Protein AF-A0A1H8W1G5-F1 (afdb_monomer_lite)

InterPro domains:
  IPR001584 Integrase, catalytic core [PF13683] (1-37)
  IPR012337 Ribonuclease H-like superfamily [SSF53098] (6-43)

Radius of gyration: 18.53 Å; chains: 1; bounding box: 32×46×44 Å

Secondary structure (DSSP, 8-state):
------S-HHHHHHHHHHHHHHHHHH--BGGGTTB-HHHHHHHS---GGGT-S-----TT-PPPPS-PPP-

Foldseek 3Di:
DDDDDDPDPVRVVVVVVVVVCCQQQPFQDVVLVRDHVVVSCVVPPPPVVVVPPPCPDDPDDDDDDPDDDDD

Structure (mmCIF, N/CA/C/O backbone):
data_AF-A0A1H8W1G5-F1
#
_entry.id   AF-A0A1H8W1G5-F1
#
loop_
_atom_site.group_PDB
_atom_site.id
_atom_site.type_symbol
_atom_site.label_atom_id
_atom_site.label_alt_id
_atom_site.label_comp_id
_atom_site.label_asym_id
_atom_site.label_entity_id
_atom_site.label_seq_id
_atom_site.pdbx_PDB_ins_code
_atom_site.Cartn_x
_atom_site.Cartn_y
_atom_site.Cartn_z
_atom_site.occupancy
_atom_site.B_iso_or_equiv
_atom_site.auth_seq_id
_atom_site.auth_comp_id
_atom_site.auth_asym_id
_atom_site.auth_atom_id
_atom_site.pdbx_PDB_model_num
ATOM 1 N N . LEU A 1 1 ? 16.662 -3.132 5.267 1.00 51.22 1 LEU A N 1
ATOM 2 C CA . LEU A 1 1 ? 16.494 -2.292 4.062 1.00 51.22 1 LEU A CA 1
ATOM 3 C C . LEU A 1 1 ? 16.452 -3.236 2.867 1.00 51.22 1 LEU A C 1
ATOM 5 O O . LEU A 1 1 ? 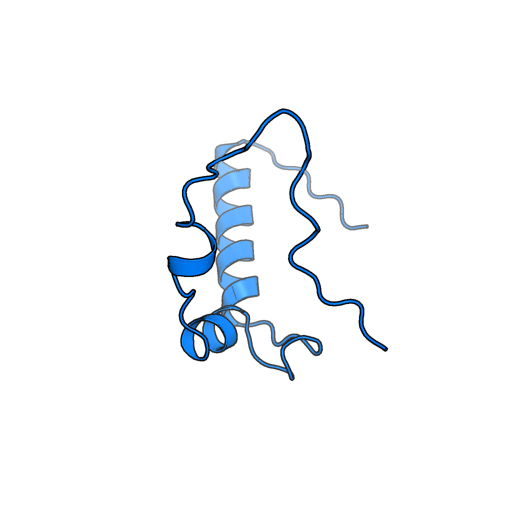17.454 -3.898 2.637 1.00 51.22 1 LEU A O 1
ATOM 9 N N . ASN A 1 2 ? 15.312 -3.361 2.182 1.00 72.31 2 ASN A N 1
ATOM 10 C CA . ASN A 1 2 ? 15.196 -4.205 0.987 1.00 72.31 2 ASN A CA 1
ATOM 11 C C . ASN A 1 2 ? 15.353 -3.314 -0.244 1.00 72.31 2 ASN A C 1
ATOM 13 O O . ASN A 1 2 ? 14.550 -2.407 -0.447 1.00 72.31 2 ASN A O 1
ATOM 17 N N . GLN A 1 3 ? 16.411 -3.537 -1.017 1.00 78.62 3 GLN A N 1
ATOM 18 C CA . GLN A 1 3 ? 16.628 -2.843 -2.283 1.00 78.62 3 GLN A CA 1
ATOM 19 C C . GLN A 1 3 ? 15.982 -3.670 -3.396 1.00 78.62 3 GLN A C 1
ATOM 21 O O . GLN A 1 3 ? 16.252 -4.865 -3.497 1.00 78.62 3 GLN A O 1
ATOM 26 N N . HIS A 1 4 ? 15.134 -3.042 -4.210 1.00 76.00 4 HIS A N 1
ATOM 27 C CA . HIS A 1 4 ? 14.559 -3.644 -5.412 1.00 76.00 4 HIS A CA 1
ATOM 28 C C . HIS A 1 4 ? 15.069 -2.896 -6.638 1.00 76.00 4 HIS A C 1
ATOM 30 O O . HIS A 1 4 ? 14.904 -1.681 -6.745 1.00 76.00 4 HIS A O 1
ATOM 36 N N . TRP A 1 5 ? 15.702 -3.634 -7.543 1.00 86.31 5 TRP A N 1
ATOM 37 C CA . TRP A 1 5 ? 16.115 -3.142 -8.850 1.00 86.31 5 TRP A CA 1
ATOM 38 C C . TRP A 1 5 ? 15.053 -3.540 -9.867 1.00 86.31 5 TRP A C 1
ATOM 40 O O . TRP A 1 5 ? 14.635 -4.695 -9.890 1.00 86.31 5 TRP A O 1
ATOM 50 N N . PHE A 1 6 ? 14.630 -2.589 -10.693 1.00 89.69 6 PHE A N 1
ATOM 51 C CA . PHE A 1 6 ? 13.676 -2.822 -11.774 1.00 89.69 6 PHE A CA 1
ATOM 52 C C . PHE A 1 6 ? 14.411 -2.767 -13.110 1.00 89.69 6 PHE A C 1
ATOM 54 O O . PHE A 1 6 ? 15.237 -1.873 -13.318 1.00 89.69 6 PHE A O 1
ATOM 61 N N . ALA A 1 7 ? 14.105 -3.686 -14.021 1.00 86.62 7 ALA A N 1
ATOM 62 C CA . ALA A 1 7 ? 14.674 -3.690 -15.364 1.00 86.62 7 ALA A CA 1
ATOM 63 C C . ALA A 1 7 ? 14.001 -2.645 -16.271 1.00 86.62 7 ALA A C 1
ATOM 65 O O . ALA A 1 7 ? 14.610 -2.179 -17.234 1.00 86.62 7 ALA A O 1
ATOM 66 N N . SER A 1 8 ? 12.759 -2.241 -15.967 1.00 93.75 8 SER A N 1
ATOM 67 C CA . SER A 1 8 ? 12.051 -1.172 -16.687 1.00 93.75 8 SER A CA 1
ATOM 68 C C . SER A 1 8 ? 11.000 -0.450 -15.833 1.00 93.75 8 SER A C 1
ATOM 70 O O . SER A 1 8 ? 10.566 -0.941 -14.793 1.00 93.75 8 SER A O 1
ATOM 72 N N 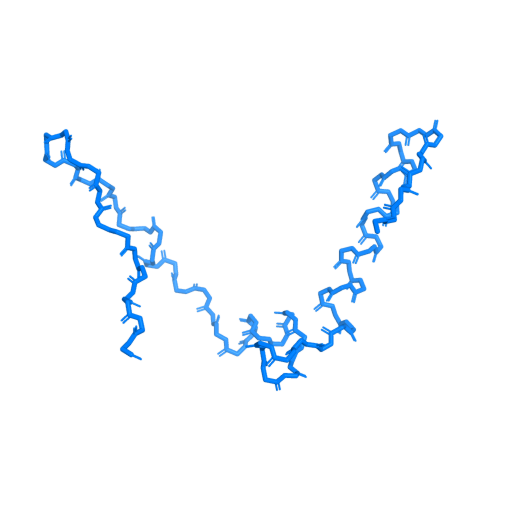. ILE A 1 9 ? 10.524 0.711 -16.303 1.00 94.56 9 ILE A N 1
ATOM 73 C CA . ILE A 1 9 ? 9.422 1.445 -15.651 1.00 94.56 9 ILE A CA 1
ATOM 74 C C . ILE A 1 9 ? 8.100 0.655 -15.733 1.00 94.56 9 ILE A C 1
ATOM 76 O O . ILE A 1 9 ? 7.269 0.764 -14.835 1.00 94.56 9 ILE A O 1
ATOM 80 N N . GLY A 1 10 ? 7.882 -0.116 -16.807 1.00 95.94 10 GLY A N 1
ATOM 81 C CA . GLY A 1 10 ? 6.685 -0.953 -16.963 1.00 95.94 10 GLY A CA 1
ATOM 82 C C . GLY A 1 10 ? 6.595 -2.000 -15.858 1.00 95.94 10 GLY A C 1
ATOM 83 O O . GLY A 1 10 ? 5.637 -1.999 -15.092 1.00 95.94 10 GLY A O 1
ATOM 84 N N . GLU A 1 11 ? 7.665 -2.777 -15.708 1.00 93.38 11 GLU A N 1
ATOM 85 C CA . GLU A 1 11 ? 7.817 -3.773 -14.643 1.00 93.38 11 GLU A CA 1
ATOM 86 C C . GLU A 1 11 ? 7.707 -3.143 -13.246 1.00 93.38 11 GLU A C 1
ATOM 88 O O . GLU A 1 11 ? 7.000 -3.659 -12.384 1.00 93.38 11 GLU A O 1
ATOM 93 N N . ALA A 1 12 ? 8.349 -1.99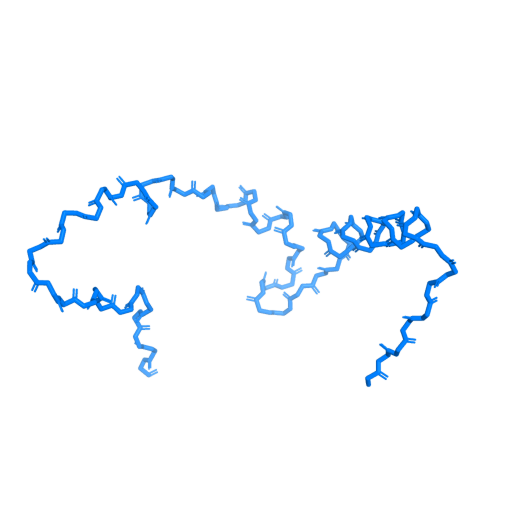0 -13.021 1.00 94.25 12 ALA A N 1
ATOM 94 C CA . ALA A 1 12 ? 8.255 -1.293 -11.740 1.00 94.25 12 ALA A CA 1
ATOM 95 C C . ALA A 1 12 ? 6.804 -0.962 -11.368 1.00 94.25 12 ALA A C 1
ATOM 97 O O . ALA A 1 12 ? 6.413 -1.098 -10.212 1.00 94.25 12 ALA A O 1
ATOM 98 N N . ARG A 1 13 ? 5.993 -0.543 -12.347 1.00 96.00 13 ARG A N 1
ATOM 99 C CA . ARG A 1 13 ? 4.579 -0.216 -12.132 1.00 96.00 13 ARG A CA 1
ATOM 100 C C . ARG A 1 13 ? 3.776 -1.437 -11.717 1.00 96.00 13 ARG A C 1
ATOM 102 O O . ARG A 1 13 ? 3.000 -1.331 -10.777 1.00 96.00 13 ARG A O 1
ATOM 109 N N . GLU A 1 14 ? 3.973 -2.555 -12.405 1.00 95.25 14 GLU A N 1
ATOM 110 C CA . GLU A 1 14 ? 3.269 -3.808 -12.124 1.00 95.25 14 GLU A CA 1
ATOM 111 C C . GLU A 1 14 ? 3.610 -4.317 -10.721 1.00 95.25 14 GLU A C 1
ATOM 113 O O . GLU A 1 14 ? 2.715 -4.536 -9.910 1.00 95.25 14 GLU A O 1
ATOM 118 N N . ILE A 1 15 ? 4.901 -4.383 -10.380 1.00 93.81 15 ILE A N 1
ATOM 119 C CA . ILE A 1 15 ? 5.345 -4.861 -9.063 1.00 93.81 15 ILE A CA 1
ATOM 120 C C . ILE A 1 15 ? 4.834 -3.953 -7.939 1.00 93.81 15 ILE A C 1
ATOM 122 O O . ILE A 1 15 ? 4.360 -4.439 -6.911 1.00 93.81 15 ILE A O 1
ATOM 126 N N . ILE A 1 16 ? 4.926 -2.630 -8.112 1.00 94.00 16 ILE A N 1
ATOM 127 C CA . ILE A 1 16 ? 4.438 -1.676 -7.106 1.00 94.00 16 ILE A CA 1
ATOM 128 C C . ILE A 1 16 ? 2.921 -1.790 -6.947 1.00 94.00 16 ILE A C 1
ATOM 130 O O . ILE A 1 16 ? 2.424 -1.691 -5.825 1.00 94.00 16 ILE A O 1
ATOM 134 N N . GLU A 1 17 ? 2.187 -1.993 -8.039 1.00 96.06 17 GLU A N 1
ATOM 135 C CA . GLU A 1 17 ? 0.736 -2.139 -8.000 1.00 96.06 17 GLU A CA 1
ATOM 136 C C . GLU A 1 17 ? 0.320 -3.399 -7.241 1.00 96.06 17 GLU A C 1
ATOM 138 O O . GLU A 1 17 ? -0.497 -3.315 -6.321 1.00 96.06 17 GLU A O 1
ATOM 143 N N . ASP A 1 18 ? 0.953 -4.532 -7.535 1.00 95.94 18 ASP A N 1
ATOM 144 C CA . ASP A 1 18 ? 0.725 -5.782 -6.810 1.00 95.94 18 ASP A CA 1
ATOM 145 C C . ASP A 1 18 ? 1.015 -5.616 -5.315 1.00 95.94 18 ASP A C 1
ATOM 147 O O . ASP A 1 18 ? 0.223 -6.022 -4.459 1.00 95.94 18 ASP A O 1
ATOM 151 N N . TRP A 1 19 ? 2.116 -4.940 -4.978 1.00 94.50 19 TRP A N 1
ATOM 152 C CA . TRP A 1 19 ? 2.464 -4.655 -3.587 1.00 94.50 19 TRP A CA 1
ATOM 153 C C . TRP A 1 19 ? 1.446 -3.747 -2.911 1.00 94.50 19 TRP A C 1
ATOM 155 O O . TRP A 1 19 ? 1.104 -3.974 -1.748 1.00 94.50 19 TRP A O 1
ATOM 165 N N . ARG A 1 20 ? 0.947 -2.731 -3.621 1.00 96.25 20 ARG A N 1
ATOM 166 C CA . ARG A 1 20 ? -0.085 -1.824 -3.116 1.00 96.25 20 ARG A CA 1
ATOM 167 C C . ARG A 1 20 ? -1.357 -2.596 -2.787 1.00 96.25 20 ARG A C 1
ATOM 169 O O . ARG A 1 20 ? -1.926 -2.387 -1.717 1.00 96.25 20 ARG A O 1
ATOM 176 N N . ILE A 1 21 ? -1.792 -3.480 -3.684 1.00 96.50 21 ILE A N 1
ATOM 177 C CA . ILE A 1 21 ? -2.993 -4.299 -3.490 1.00 96.50 21 ILE A CA 1
ATOM 178 C C . ILE A 1 21 ? -2.801 -5.228 -2.289 1.00 96.50 21 ILE A C 1
ATOM 180 O O . ILE A 1 21 ? -3.603 -5.177 -1.356 1.00 96.50 21 ILE A O 1
ATOM 184 N N . TYR A 1 22 ? -1.717 -6.005 -2.270 1.00 95.56 22 TYR A N 1
ATOM 185 C CA . TYR A 1 22 ? -1.427 -6.949 -1.190 1.00 95.56 22 TYR A CA 1
ATOM 186 C C . TYR A 1 22 ? -1.330 -6.256 0.177 1.00 95.56 22 TYR A C 1
ATOM 188 O O . TYR A 1 22 ? -1.942 -6.683 1.156 1.00 95.56 22 TYR A O 1
ATOM 196 N N . TYR A 1 23 ? -0.602 -5.140 0.257 1.00 94.94 23 TYR A N 1
ATOM 197 C CA . TYR A 1 23 ? -0.447 -4.395 1.505 1.00 94.94 23 TYR A CA 1
ATOM 198 C C . TYR A 1 23 ? -1.778 -3.838 2.019 1.00 94.94 23 TYR A C 1
ATOM 200 O O . TYR A 1 23 ? -2.051 -3.892 3.218 1.00 94.94 23 TYR A O 1
ATOM 208 N N . ASN A 1 24 ? -2.616 -3.319 1.122 1.00 95.38 24 ASN A N 1
ATOM 209 C CA . ASN A 1 24 ? -3.886 -2.718 1.512 1.00 95.38 24 ASN A CA 1
ATOM 210 C C . ASN A 1 24 ? -4.946 -3.755 1.902 1.00 95.38 24 ASN A C 1
ATOM 212 O O . ASN A 1 24 ? -5.799 -3.434 2.729 1.00 95.38 24 ASN A O 1
ATOM 216 N N . ARG A 1 25 ? -4.885 -4.966 1.332 1.00 94.81 25 ARG A N 1
ATOM 217 C CA . ARG A 1 25 ? -5.929 -5.994 1.479 1.00 94.81 25 ARG A CA 1
ATOM 218 C C . ARG A 1 25 ? -5.611 -7.125 2.429 1.00 94.81 25 ARG A C 1
ATOM 220 O O . ARG A 1 25 ? -6.528 -7.681 3.013 1.00 94.81 25 ARG A O 1
ATOM 227 N N . GLU A 1 26 ? -4.347 -7.508 2.546 1.00 93.25 26 GLU A N 1
ATOM 228 C CA . GLU A 1 26 ? -3.993 -8.783 3.183 1.00 93.25 26 GLU A CA 1
ATOM 229 C C . GLU A 1 26 ? -3.154 -8.600 4.444 1.00 93.25 26 GLU A C 1
ATOM 231 O O . GLU A 1 26 ? -3.004 -9.527 5.238 1.00 93.25 26 GLU A O 1
ATOM 236 N N . ARG A 1 27 ? -2.594 -7.406 4.660 1.00 92.19 27 ARG A N 1
ATOM 237 C CA . ARG A 1 27 ? -1.678 -7.139 5.773 1.00 92.19 27 ARG A CA 1
ATOM 238 C C . ARG A 1 27 ? -2.407 -6.448 6.928 1.00 92.19 27 ARG A C 1
ATOM 240 O O . ARG A 1 27 ? -2.671 -5.247 6.840 1.00 92.19 27 ARG A O 1
ATOM 247 N N . PRO A 1 28 ? -2.699 -7.159 8.032 1.00 92.69 28 PRO A N 1
ATOM 248 C CA . PRO A 1 28 ? -3.189 -6.529 9.248 1.00 92.69 28 PRO A CA 1
ATOM 249 C C . PRO A 1 28 ? -2.067 -5.755 9.949 1.00 92.69 28 PRO A C 1
ATOM 251 O O . PRO A 1 28 ? -0.937 -6.235 10.070 1.00 92.69 28 PRO A O 1
ATOM 254 N N . HIS A 1 29 ? -2.387 -4.560 10.446 1.00 91.44 29 HIS A N 1
ATOM 255 C CA . HIS A 1 29 ? -1.428 -3.686 11.126 1.00 91.44 29 HIS A CA 1
ATOM 256 C C . HIS A 1 29 ? -1.819 -3.482 12.590 1.00 91.44 29 HIS A C 1
ATOM 258 O O . HIS A 1 29 ? -2.959 -3.139 12.897 1.00 91.44 29 HIS A O 1
ATOM 264 N N . SER A 1 30 ? -0.871 -3.638 13.516 1.00 91.19 30 SER A N 1
ATOM 265 C CA . SER A 1 30 ? -1.124 -3.496 14.960 1.00 91.19 30 SER 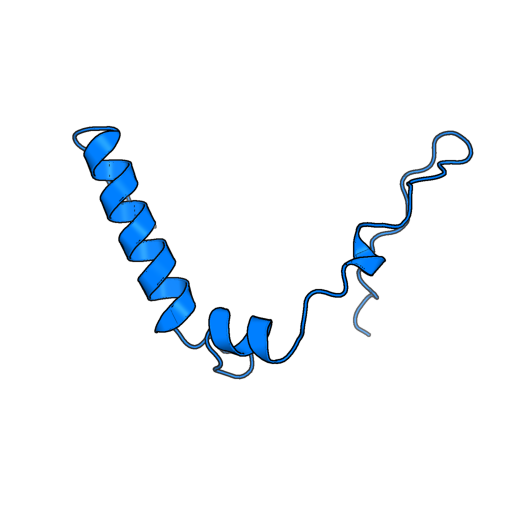A CA 1
ATOM 266 C C . SER A 1 30 ? -1.607 -2.092 15.350 1.00 91.19 30 SER A C 1
ATOM 268 O O . SER A 1 30 ? -2.481 -1.961 16.205 1.00 91.19 30 SER A O 1
ATOM 270 N N . SER A 1 31 ? -1.123 -1.046 14.673 1.00 91.19 31 SER A N 1
ATOM 271 C CA . SER A 1 31 ? -1.605 0.336 14.828 1.00 91.19 31 SER A CA 1
ATOM 272 C C . SER A 1 31 ? -3.063 0.521 14.393 1.00 91.19 31 SER A C 1
ATOM 274 O O . SER A 1 31 ? -3.752 1.399 14.906 1.00 91.19 31 SER A O 1
ATOM 276 N N . LEU A 1 32 ? -3.551 -0.338 13.495 1.00 91.44 32 LEU A N 1
ATOM 277 C CA . LEU A 1 32 ? -4.938 -0.394 13.036 1.00 91.44 32 LEU A CA 1
ATOM 278 C C . LEU A 1 32 ? -5.745 -1.455 13.799 1.00 91.44 32 LEU A C 1
ATOM 280 O O . LEU A 1 32 ? -6.721 -1.983 13.279 1.00 91.44 32 LEU A O 1
ATOM 284 N N . LYS A 1 33 ? -5.336 -1.808 15.027 1.00 92.88 33 LYS A N 1
ATOM 285 C CA . LYS A 1 33 ? -5.969 -2.870 15.834 1.00 92.88 33 LYS A CA 1
ATOM 286 C C . LYS A 1 33 ? -6.036 -4.219 15.102 1.00 92.88 33 LYS A C 1
ATOM 288 O O . LYS A 1 33 ? -7.008 -4.952 15.251 1.00 92.88 33 LYS A O 1
ATOM 293 N N . TYR A 1 34 ? -4.998 -4.534 14.329 1.00 93.50 34 TYR A N 1
ATOM 294 C CA . TYR A 1 34 ? -4.903 -5.729 13.484 1.00 93.50 34 TYR A CA 1
ATOM 295 C C . TYR A 1 34 ? -5.924 -5.793 12.339 1.00 93.50 34 TYR A C 1
ATOM 297 O O . TYR A 1 34 ? -6.211 -6.874 11.840 1.00 93.50 34 TYR A O 1
ATOM 305 N N . GLN A 1 35 ? -6.429 -4.645 11.885 1.00 93.75 35 GLN A N 1
ATOM 306 C CA . GLN A 1 35 ? -7.179 -4.534 10.633 1.00 93.75 35 GLN A CA 1
ATOM 307 C C . GLN A 1 35 ? -6.243 -4.238 9.462 1.00 93.75 35 GLN A C 1
ATOM 309 O O . GLN A 1 35 ? -5.143 -3.686 9.630 1.00 93.75 35 GLN A O 1
ATOM 314 N N . THR A 1 36 ? -6.692 -4.594 8.267 1.00 95.56 36 THR A N 1
ATOM 315 C CA . THR A 1 36 ? -6.069 -4.161 7.017 1.00 95.56 36 THR A CA 1
ATOM 316 C C . THR A 1 36 ? -6.374 -2.678 6.762 1.00 95.56 36 THR A C 1
ATOM 318 O O . THR A 1 36 ? -7.364 -2.143 7.276 1.00 95.56 36 THR A O 1
ATOM 321 N N . PRO A 1 37 ? -5.539 -1.970 5.982 1.00 94.19 37 PRO A N 1
ATOM 322 C CA . PRO A 1 37 ? -5.826 -0.590 5.606 1.00 94.19 37 PRO A CA 1
ATOM 323 C C . PRO A 1 37 ? -7.195 -0.411 4.930 1.00 94.19 37 PRO A C 1
ATOM 325 O O . PRO A 1 37 ? -7.874 0.580 5.202 1.00 94.19 37 PRO A O 1
ATOM 328 N N . GLU A 1 38 ? -7.614 -1.362 4.086 1.00 93.75 38 GLU A N 1
ATOM 329 C CA . GLU A 1 38 ? -8.920 -1.323 3.414 1.00 93.75 38 GLU A CA 1
ATOM 330 C C . GLU A 1 38 ? -10.084 -1.440 4.414 1.00 93.75 38 GLU A C 1
ATOM 332 O O . GLU A 1 38 ? -11.001 -0.617 4.384 1.00 93.75 38 GLU A O 1
ATOM 337 N N . GLU A 1 39 ? -10.018 -2.382 5.360 1.00 92.19 39 GLU A N 1
ATOM 338 C CA . GLU A 1 39 ? -11.034 -2.534 6.416 1.00 92.19 39 GLU A CA 1
ATOM 339 C C . GLU A 1 39 ? -11.125 -1.296 7.314 1.00 92.19 39 GLU A C 1
ATOM 341 O O . GLU A 1 39 ? -12.221 -0.827 7.634 1.00 92.19 39 GLU A O 1
ATOM 346 N N . PHE A 1 40 ? -9.978 -0.727 7.686 1.00 91.56 40 PHE A N 1
ATOM 347 C CA . PHE A 1 40 ? -9.934 0.481 8.504 1.00 91.56 40 PHE A CA 1
ATOM 348 C C . PHE A 1 40 ? -10.573 1.681 7.788 1.00 91.56 40 PHE A C 1
ATOM 350 O O . PHE A 1 40 ? -11.339 2.434 8.396 1.00 91.56 40 PHE A O 1
ATOM 357 N N . ALA A 1 41 ? -10.293 1.855 6.492 1.00 89.69 41 ALA A N 1
ATOM 358 C CA . ALA A 1 41 ? -10.886 2.917 5.683 1.00 89.69 41 ALA A CA 1
ATOM 359 C C . ALA A 1 41 ? -12.401 2.727 5.495 1.00 89.69 41 ALA A C 1
ATOM 361 O O . ALA A 1 41 ? -13.152 3.701 5.534 1.00 89.69 41 ALA A O 1
ATOM 362 N N . ALA A 1 42 ? -12.864 1.483 5.340 1.00 89.25 42 ALA A N 1
ATOM 363 C CA . ALA A 1 42 ? -14.289 1.172 5.249 1.00 89.25 42 ALA A CA 1
ATOM 364 C C . ALA A 1 42 ? -15.035 1.475 6.562 1.00 89.25 42 ALA A C 1
ATOM 366 O O . ALA A 1 42 ? -16.148 2.002 6.537 1.00 89.25 42 ALA A O 1
ATOM 367 N N . ALA A 1 43 ? -14.412 1.195 7.712 1.00 87.06 43 ALA A N 1
ATOM 368 C CA . ALA A 1 43 ? -14.982 1.475 9.031 1.00 87.06 43 ALA A CA 1
ATOM 369 C C . ALA A 1 43 ? -15.023 2.974 9.372 1.00 87.06 43 ALA A C 1
ATOM 371 O O . ALA A 1 43 ? -15.796 3.398 10.235 1.00 87.06 43 ALA A O 1
ATOM 372 N N . ARG A 1 44 ? -14.185 3.785 8.718 1.00 77.38 44 ARG A N 1
ATOM 373 C CA . ARG A 1 44 ? -14.075 5.221 8.963 1.00 77.38 44 ARG A CA 1
ATOM 374 C C . ARG A 1 44 ? -14.083 5.973 7.633 1.00 77.38 44 ARG A C 1
ATOM 376 O O . ARG A 1 44 ? -13.008 6.293 7.120 1.00 77.38 44 ARG A O 1
ATOM 383 N N . PRO A 1 45 ? -15.271 6.279 7.076 1.00 63.72 45 PRO A N 1
ATOM 384 C CA . PRO A 1 45 ? -15.352 7.059 5.854 1.00 63.72 45 PRO A CA 1
ATOM 385 C C . PRO A 1 45 ? -14.574 8.358 6.052 1.00 63.72 45 PRO A C 1
ATOM 387 O O . PRO A 1 45 ? -14.758 9.063 7.045 1.00 63.72 45 PRO A O 1
ATOM 390 N N . PHE A 1 46 ? -13.655 8.627 5.127 1.00 61.75 46 PHE A N 1
ATOM 391 C CA . PHE A 1 46 ? -12.892 9.867 5.089 1.00 61.75 46 PHE A CA 1
ATOM 392 C C . PHE A 1 46 ? -13.903 11.014 5.023 1.00 61.75 46 PHE A C 1
ATOM 394 O O . PHE A 1 46 ? -14.525 11.239 3.982 1.00 61.75 46 PHE A O 1
ATOM 401 N N . ASP A 1 47 ? -14.121 11.693 6.148 1.00 63.03 47 ASP A N 1
ATOM 402 C CA . ASP A 1 47 ? -15.034 12.822 6.193 1.00 63.03 47 ASP A CA 1
ATOM 403 C C . ASP A 1 47 ? -14.413 13.916 5.328 1.00 63.03 47 ASP A C 1
ATOM 405 O O . ASP A 1 47 ? -13.371 14.491 5.661 1.00 63.03 47 ASP A O 1
ATOM 409 N N . LYS A 1 48 ? -14.992 14.140 4.144 1.00 55.03 48 LYS A N 1
ATOM 410 C CA . LYS A 1 48 ? -14.439 15.073 3.155 1.00 55.03 48 LYS A CA 1
ATOM 411 C C . LYS A 1 48 ? -14.344 16.501 3.708 1.00 55.03 48 LYS A C 1
ATOM 413 O O . LYS A 1 48 ? -13.571 17.314 3.214 1.00 55.03 48 LYS A O 1
ATOM 418 N N . THR A 1 49 ? -15.061 16.767 4.792 1.00 52.28 49 THR A N 1
ATOM 419 C CA . THR A 1 49 ? -15.024 18.005 5.563 1.00 52.28 49 THR A CA 1
ATOM 420 C C . THR A 1 49 ? -13.640 18.307 6.158 1.00 52.28 49 THR A C 1
ATOM 422 O O . THR A 1 49 ? -13.328 19.472 6.377 1.00 52.28 49 THR A O 1
ATOM 425 N N . GLN A 1 50 ? -12.765 17.309 6.366 1.00 54.00 50 GLN A N 1
ATOM 426 C CA . GLN A 1 50 ? -11.435 17.563 6.948 1.00 54.00 50 GLN A CA 1
ATOM 427 C C . GLN A 1 50 ? -10.448 18.248 5.987 1.00 54.00 50 GLN A C 1
ATOM 429 O O . GLN A 1 50 ? -9.499 18.877 6.442 1.00 54.00 50 GLN A O 1
ATOM 434 N N . TRP A 1 51 ? -10.645 18.109 4.669 1.00 52.22 51 TRP A N 1
ATOM 435 C CA . TRP A 1 51 ? -9.817 18.762 3.639 1.00 52.22 51 TRP A CA 1
ATOM 436 C C . TRP A 1 51 ? -10.537 19.929 2.961 1.00 52.22 51 TRP A C 1
ATOM 438 O O . TRP A 1 51 ? -9.900 20.748 2.308 1.00 52.22 51 TRP A O 1
ATOM 448 N N . ALA A 1 52 ? -11.861 19.995 3.112 1.00 49.12 52 ALA A N 1
ATOM 449 C CA . ALA A 1 52 ? -12.723 20.992 2.500 1.00 49.12 52 ALA A CA 1
ATOM 450 C C . ALA A 1 52 ? -13.040 22.172 3.431 1.00 49.12 52 ALA A C 1
ATOM 452 O O . ALA A 1 52 ? -14.081 22.799 3.267 1.00 49.12 52 ALA A O 1
ATOM 453 N N . GLN A 1 53 ? -12.170 22.498 4.391 1.00 51.47 53 GLN A N 1
ATOM 454 C CA . GLN A 1 53 ? -12.115 23.887 4.842 1.00 51.47 53 GLN A CA 1
ATOM 455 C C . GLN A 1 53 ? -11.315 24.633 3.773 1.00 51.47 53 GLN A C 1
ATOM 457 O O . GLN A 1 53 ? -10.125 24.337 3.623 1.00 51.47 53 GLN A O 1
ATOM 462 N N . PRO A 1 54 ? -11.929 25.542 2.984 1.00 47.06 54 PRO A N 1
ATOM 463 C CA . PRO A 1 54 ? -11.150 26.509 2.232 1.00 47.06 54 PRO A CA 1
ATOM 464 C C . PRO A 1 54 ? -10.196 27.143 3.233 1.00 47.06 54 PRO A C 1
ATOM 466 O O . PRO A 1 54 ? -10.608 27.548 4.321 1.00 47.06 54 PRO A O 1
ATOM 469 N N . LEU A 1 55 ? -8.912 27.119 2.909 1.00 54.84 55 LEU A N 1
ATOM 470 C CA . LEU A 1 55 ? -7.875 27.723 3.720 1.00 54.84 55 LEU A CA 1
ATOM 471 C C . LEU A 1 55 ? -8.057 29.247 3.614 1.00 54.84 55 LEU A C 1
ATOM 473 O O . LEU A 1 55 ? -7.323 29.916 2.894 1.00 54.84 55 LEU A O 1
ATOM 477 N N . GLU A 1 56 ? -9.089 29.790 4.260 1.00 56.16 56 GLU A N 1
ATOM 478 C CA . GLU A 1 56 ? -9.256 31.223 4.469 1.00 56.16 56 GLU A CA 1
ATOM 479 C C . GLU A 1 56 ? -8.139 31.616 5.438 1.00 56.16 56 GLU A C 1
ATOM 481 O O . GLU A 1 56 ? -8.281 31.521 6.655 1.00 56.16 56 GLU A O 1
ATOM 486 N N . LEU A 1 57 ? -6.967 31.910 4.878 1.00 53.22 57 LEU A N 1
ATO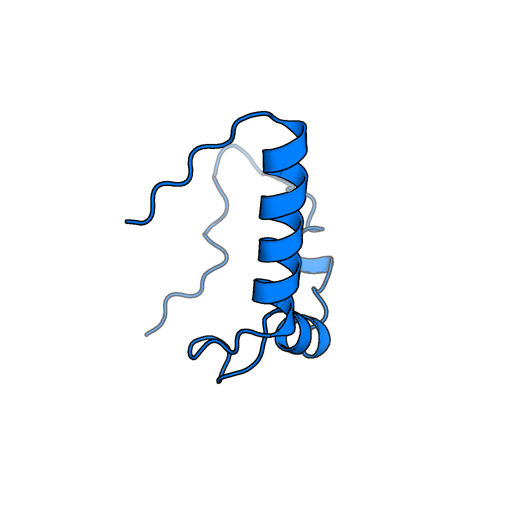M 487 C CA . LEU A 1 57 ? -5.771 32.338 5.588 1.00 53.22 57 LEU A CA 1
ATOM 488 C C . LEU A 1 57 ? -5.897 33.840 5.888 1.00 53.22 57 LEU A C 1
ATOM 490 O O . LEU A 1 57 ? -5.684 34.641 4.977 1.00 53.22 57 LEU A O 1
ATOM 494 N N . PRO A 1 58 ? -6.188 34.279 7.126 1.00 53.72 58 PRO A N 1
ATOM 495 C CA . PRO A 1 58 ? -5.827 35.626 7.534 1.00 53.72 58 PRO A CA 1
ATOM 496 C C . PRO A 1 58 ? -4.300 35.680 7.686 1.00 53.72 58 PRO A C 1
ATOM 498 O O . PRO A 1 58 ? -3.730 34.950 8.492 1.00 53.72 58 PRO A O 1
ATOM 501 N N . ASP A 1 59 ? -3.660 36.497 6.849 1.00 58.38 59 ASP A N 1
ATOM 502 C CA . ASP A 1 59 ? -2.254 36.919 6.884 1.00 58.38 59 ASP A CA 1
ATOM 503 C C . ASP A 1 59 ? -1.256 35.980 7.594 1.00 58.38 59 ASP A C 1
ATOM 505 O O . ASP A 1 59 ? -0.980 36.072 8.790 1.00 58.38 59 ASP A O 1
ATOM 509 N N . GLY A 1 60 ? -0.615 35.125 6.794 1.00 56.19 60 GLY A N 1
ATOM 510 C CA . GLY A 1 60 ? 0.784 34.744 7.016 1.00 56.19 60 GLY A CA 1
ATOM 511 C C . GLY A 1 60 ? 1.098 33.763 8.149 1.00 56.19 60 GLY A C 1
ATOM 512 O O . GLY A 1 60 ? 2.279 33.516 8.390 1.00 56.19 60 GLY A O 1
ATOM 513 N N . SER A 1 61 ? 0.107 33.166 8.814 1.00 68.62 61 SER A N 1
ATOM 514 C CA . SER A 1 61 ? 0.345 32.147 9.847 1.00 68.62 61 SER A CA 1
ATOM 515 C C . SER A 1 61 ? -0.039 30.747 9.363 1.00 68.62 61 SER A C 1
ATOM 517 O O . SER A 1 61 ? -1.155 30.524 8.895 1.00 68.62 61 SER A O 1
ATOM 519 N N . ALA A 1 62 ? 0.882 29.783 9.467 1.00 55.69 62 ALA A N 1
ATOM 520 C CA . ALA A 1 62 ? 0.578 28.384 9.175 1.00 55.69 62 ALA A CA 1
ATOM 521 C C . ALA A 1 62 ? -0.430 27.846 10.213 1.00 55.69 62 ALA A C 1
ATOM 523 O O . ALA A 1 62 ? -0.224 28.057 11.413 1.00 55.69 62 ALA A O 1
ATOM 524 N N . PRO A 1 63 ? -1.510 27.153 9.799 1.00 59.59 63 PRO A N 1
ATOM 525 C CA . PRO A 1 63 ? -2.486 26.624 10.743 1.00 59.59 63 PRO A CA 1
ATOM 526 C C . PRO A 1 63 ? -1.834 25.591 11.669 1.00 59.59 63 PRO A C 1
ATOM 528 O O . PRO A 1 63 ? -0.970 24.813 11.255 1.00 59.59 63 PRO A O 1
ATOM 531 N N . ALA A 1 64 ? -2.257 25.593 12.935 1.00 55.06 64 ALA A N 1
ATOM 532 C CA . ALA A 1 64 ? -1.779 24.645 13.932 1.00 55.06 64 ALA A CA 1
ATOM 533 C C . ALA A 1 64 ? -1.995 23.196 13.449 1.00 55.06 64 ALA A C 1
ATOM 535 O O . ALA A 1 64 ? -3.007 22.909 12.800 1.00 55.06 64 ALA A O 1
ATOM 536 N N . PRO A 1 65 ? -1.061 22.273 13.743 1.00 52.69 65 PRO A N 1
ATOM 537 C CA . PRO A 1 65 ? -1.162 20.900 13.274 1.00 52.69 65 PRO A CA 1
ATOM 538 C C . PRO A 1 65 ? -2.462 20.257 13.771 1.00 52.69 65 PRO A C 1
ATOM 540 O O . PRO A 1 65 ? -2.818 20.361 14.941 1.00 52.69 65 PRO A O 1
ATOM 543 N N . ILE A 1 66 ? -3.141 19.534 12.877 1.00 56.44 66 ILE A N 1
ATOM 544 C CA . ILE A 1 66 ? -4.413 18.825 13.128 1.00 56.44 66 ILE A CA 1
ATOM 545 C C . ILE A 1 66 ? -4.244 17.697 14.179 1.00 56.44 66 ILE A C 1
ATOM 547 O O . ILE A 1 66 ? -5.214 17.105 14.652 1.00 56.44 66 ILE A O 1
ATOM 551 N N . ALA A 1 67 ? -3.011 17.392 14.590 1.00 45.59 67 ALA A N 1
ATOM 552 C CA . ALA A 1 67 ? -2.721 16.405 15.618 1.00 45.59 67 ALA A CA 1
ATOM 553 C C . ALA A 1 67 ? -2.924 16.996 17.024 1.00 45.59 67 ALA A C 1
ATOM 555 O 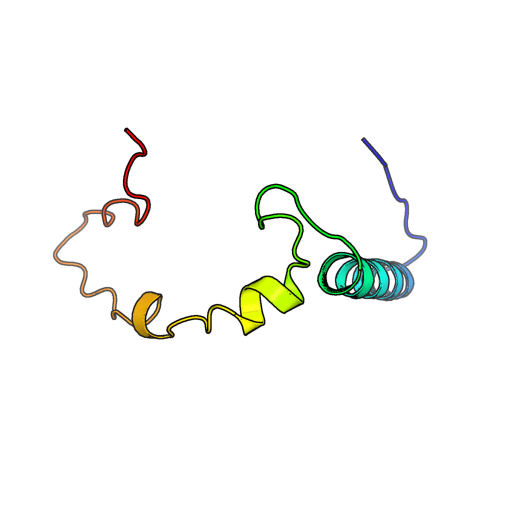O . ALA A 1 67 ? -2.144 17.834 17.476 1.00 45.59 67 ALA A O 1
ATOM 556 N N . ARG A 1 68 ? -3.937 16.512 17.756 1.00 46.88 68 ARG A N 1
ATOM 557 C CA . ARG A 1 68 ? -4.011 16.714 19.210 1.00 46.88 68 ARG A CA 1
ATOM 558 C C . ARG A 1 68 ? -2.827 15.975 19.831 1.00 46.88 68 ARG A C 1
ATOM 560 O O . ARG A 1 68 ? -2.702 14.768 19.633 1.00 46.88 68 ARG A O 1
ATOM 567 N N . ALA A 1 69 ? -1.959 16.702 20.533 1.00 38.97 69 ALA A N 1
ATOM 568 C CA . ALA A 1 69 ? -0.885 16.101 21.312 1.00 38.97 69 ALA A CA 1
ATOM 569 C C . ALA A 1 69 ? -1.494 15.033 22.232 1.00 38.97 69 ALA A C 1
ATOM 571 O O . ALA A 1 69 ? -2.464 15.305 22.942 1.00 38.97 69 ALA A O 1
ATOM 572 N N . ALA A 1 70 ? -0.981 13.809 22.133 1.00 39.38 70 ALA A N 1
ATOM 573 C CA . ALA A 1 70 ? -1.291 12.761 23.089 1.00 39.38 70 ALA A CA 1
ATOM 574 C C . ALA A 1 70 ? -0.690 13.169 24.444 1.00 39.38 70 ALA A C 1
ATOM 576 O O . ALA A 1 70 ? 0.480 13.551 24.485 1.00 39.38 70 ALA A O 1
ATOM 577 N N . GLU A 1 71 ? -1.518 13.153 25.493 1.00 40.00 71 GLU A N 1
ATOM 578 C CA . GLU A 1 71 ? -1.101 13.290 26.900 1.00 40.00 71 GLU A CA 1
ATOM 579 C C . GLU A 1 71 ? -0.259 12.095 27.358 1.00 40.00 71 GLU A C 1
ATOM 581 O O . GLU A 1 71 ? -0.565 10.955 26.928 1.00 40.00 71 GLU A O 1
#

pLDDT: mean 76.44, std 19.66, range [38.97, 96.5]

Organism: NCBI:txid569882

Sequence (71 aa):
LNQHWFASIGEAREIIEDWRIYYNRERPHSSLKYQTPEEFAAARPFDKTQWAQPLELPDGSAPAPIARAAE